Protein AF-A0A37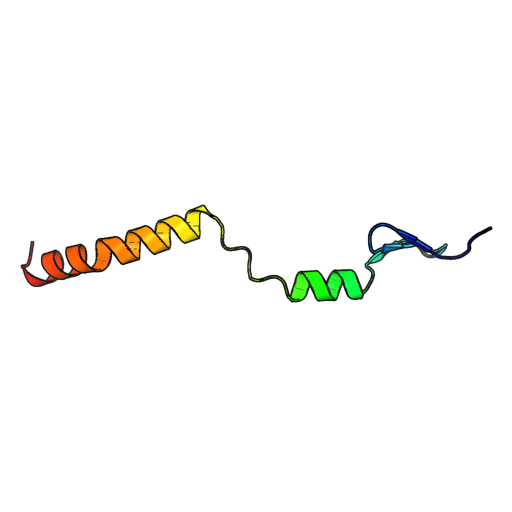1HMA6-F1 (afdb_monomer_lite)

pLDDT: mean 86.2, std 7.31, range [59.44, 94.38]

Sequence (60 aa):
MVNECIMLGHRVSQRGIKMDPTKVEVITKLPLLVSVRVKICQKLVQIAKPIINILAKEGI

Structure (mmCIF, N/CA/C/O backbone):
data_AF-A0A371HMA6-F1
#
_entry.id   AF-A0A371HMA6-F1
#
loop_
_atom_site.group_PDB
_atom_site.id
_atom_site.type_symbol
_atom_site.label_atom_id
_atom_site.label_alt_id
_atom_site.label_comp_id
_atom_site.label_asym_id
_atom_site.label_entity_id
_atom_site.label_seq_id
_atom_site.pdbx_PDB_ins_code
_atom_site.Cartn_x
_atom_site.Cartn_y
_atom_site.Cartn_z
_atom_site.occupancy
_atom_site.B_iso_or_equiv
_atom_site.auth_seq_id
_atom_site.auth_comp_id
_atom_site.auth_asym_id
_atom_site.auth_atom_id
_atom_site.pdbx_PDB_model_num
ATOM 1 N N . MET A 1 1 ? -25.665 2.760 24.286 1.00 73.62 1 MET A N 1
ATOM 2 C CA . MET A 1 1 ? -24.661 3.508 23.496 1.00 73.62 1 MET A CA 1
ATOM 3 C C . MET A 1 1 ? -23.529 2.544 23.160 1.00 73.62 1 MET A C 1
ATOM 5 O O . MET A 1 1 ? -23.191 1.744 24.020 1.00 73.62 1 MET A O 1
ATOM 9 N N . VAL A 1 2 ? -23.015 2.531 21.928 1.00 71.31 2 VAL A N 1
ATOM 10 C CA . VAL A 1 2 ? -21.925 1.619 21.532 1.00 71.31 2 VAL A CA 1
ATOM 11 C C . VAL A 1 2 ? -20.595 2.175 22.050 1.00 71.31 2 VAL A C 1
ATOM 13 O O . VAL A 1 2 ? -20.300 3.346 21.828 1.00 71.31 2 VAL A O 1
ATOM 16 N N . ASN A 1 3 ? -19.810 1.349 22.746 1.00 87.44 3 ASN A N 1
ATOM 17 C CA . ASN A 1 3 ? -18.537 1.765 23.355 1.00 87.44 3 ASN A CA 1
ATOM 18 C C . ASN A 1 3 ? -17.341 1.637 22.398 1.00 87.44 3 ASN A C 1
ATOM 20 O O . ASN A 1 3 ? -16.321 2.302 22.593 1.00 87.44 3 ASN A O 1
ATOM 24 N N . GLU A 1 4 ? -17.465 0.781 21.382 1.00 92.31 4 GLU A N 1
ATOM 25 C CA . GLU A 1 4 ? -16.439 0.525 20.379 1.00 92.31 4 GLU A CA 1
ATOM 26 C C . GLU A 1 4 ? -17.051 -0.041 19.092 1.00 92.31 4 GLU A C 1
ATOM 28 O O . GLU A 1 4 ? -17.964 -0.865 19.153 1.00 92.31 4 GLU A O 1
ATOM 33 N N . CYS A 1 5 ? -16.552 0.388 17.930 1.00 91.81 5 CYS A N 1
ATOM 34 C CA . CYS A 1 5 ? -16.984 -0.128 16.631 1.00 91.81 5 CYS A CA 1
ATOM 35 C C . CYS A 1 5 ? -15.849 -0.163 15.595 1.00 91.81 5 CYS A C 1
ATOM 37 O O . CYS A 1 5 ? -14.816 0.490 15.752 1.00 91.81 5 CYS A O 1
ATOM 39 N N . ILE A 1 6 ? -16.055 -0.929 14.519 1.00 92.19 6 ILE A N 1
ATOM 40 C CA . ILE A 1 6 ? -15.194 -0.931 13.330 1.00 92.19 6 ILE A CA 1
ATOM 41 C C . ILE A 1 6 ? -15.886 -0.106 12.237 1.00 92.19 6 ILE A C 1
ATOM 43 O O . ILE A 1 6 ? -16.978 -0.457 11.796 1.00 92.19 6 ILE A O 1
ATOM 47 N N . MET A 1 7 ? -15.247 0.971 11.773 1.00 89.31 7 MET A N 1
ATOM 48 C CA . MET A 1 7 ? -15.711 1.792 10.647 1.00 89.31 7 MET A CA 1
ATOM 49 C C . MET A 1 7 ? -14.590 1.984 9.628 1.00 89.31 7 MET A C 1
ATOM 51 O O . MET A 1 7 ? -13.497 2.410 9.986 1.00 89.31 7 MET A O 1
ATOM 55 N N . LEU A 1 8 ? -14.849 1.678 8.351 1.00 88.56 8 LEU A N 1
ATOM 56 C CA . LEU A 1 8 ? -13.883 1.840 7.246 1.00 88.56 8 LEU A CA 1
ATOM 57 C C . LEU A 1 8 ? -12.507 1.171 7.501 1.00 88.56 8 LEU A C 1
ATOM 59 O O . LEU A 1 8 ? -11.466 1.638 7.020 1.00 88.56 8 LEU A O 1
ATOM 63 N N . GLY A 1 9 ? -12.493 0.085 8.285 1.00 86.38 9 GLY A N 1
ATOM 64 C CA . GLY A 1 9 ? -11.266 -0.592 8.722 1.00 86.38 9 GLY A CA 1
ATOM 65 C C . GLY A 1 9 ? -10.468 0.193 9.771 1.00 86.38 9 GLY A C 1
ATOM 66 O O . GLY A 1 9 ? -9.238 0.150 9.788 1.00 86.38 9 GLY A O 1
ATOM 67 N N . HIS A 1 10 ? -11.159 0.945 10.625 1.00 90.75 10 HIS A N 1
ATOM 68 C CA . HIS A 1 10 ? -10.606 1.580 11.813 1.00 90.75 10 HIS A CA 1
ATOM 69 C C . HIS A 1 10 ? -11.416 1.185 13.044 1.00 90.75 10 HIS A C 1
ATOM 71 O O . HIS A 1 10 ? -12.646 1.206 13.019 1.00 90.75 10 HIS A O 1
ATOM 77 N N . ARG A 1 11 ? -10.716 0.864 14.132 1.00 92.69 11 ARG A N 1
ATOM 78 C CA . ARG A 1 11 ? -11.295 0.632 15.453 1.00 92.69 11 ARG A CA 1
ATOM 79 C C . ARG A 1 11 ? -11.505 1.980 16.134 1.00 92.69 11 ARG A C 1
ATOM 81 O O . ARG A 1 11 ? -10.538 2.666 16.471 1.00 92.69 11 ARG A O 1
ATOM 88 N N . VAL A 1 12 ? -12.764 2.367 16.293 1.00 93.94 12 VAL A N 1
ATOM 89 C CA . VAL A 1 12 ? -13.191 3.624 16.911 1.00 93.94 12 VAL A CA 1
ATOM 90 C C . VAL A 1 12 ? -13.603 3.339 18.348 1.00 93.94 12 VAL A C 1
ATOM 92 O O . VAL A 1 12 ? -14.484 2.521 18.597 1.00 93.94 12 VAL A O 1
ATOM 95 N N . SER A 1 13 ? -12.958 4.017 19.294 1.00 94.38 13 SER A N 1
ATOM 96 C CA . SER A 1 13 ? -13.210 3.879 20.730 1.00 94.38 13 SER A CA 1
ATOM 97 C C . SER A 1 13 ? -13.134 5.243 21.419 1.00 94.38 13 SER A C 1
ATOM 99 O O . SER A 1 13 ? -12.620 6.205 20.847 1.00 94.38 13 SER A O 1
ATOM 101 N N . GLN A 1 14 ? -13.538 5.320 22.689 1.00 93.31 14 GLN A N 1
ATOM 102 C CA . GLN A 1 14 ? -13.356 6.536 23.498 1.00 93.31 14 GLN A CA 1
ATOM 103 C C . GLN A 1 14 ? -11.882 6.955 23.657 1.00 93.31 14 GLN A C 1
ATOM 105 O O . GLN A 1 14 ? -11.598 8.117 23.921 1.00 93.31 14 GLN A O 1
ATOM 110 N N . ARG A 1 15 ? -10.929 6.028 23.478 1.00 92.62 15 ARG A N 1
ATOM 111 C CA . ARG A 1 15 ? -9.482 6.312 23.540 1.00 92.62 15 ARG A CA 1
ATOM 112 C C . ARG A 1 15 ? -8.931 6.880 22.228 1.00 92.62 15 ARG A C 1
ATOM 114 O O . ARG A 1 15 ? -7.742 7.176 22.155 1.00 92.62 15 ARG A O 1
ATOM 121 N N . GLY A 1 16 ? -9.762 6.967 21.189 1.00 91.94 16 GLY A N 1
ATOM 122 C CA . GLY A 1 16 ? -9.397 7.419 19.851 1.00 91.94 16 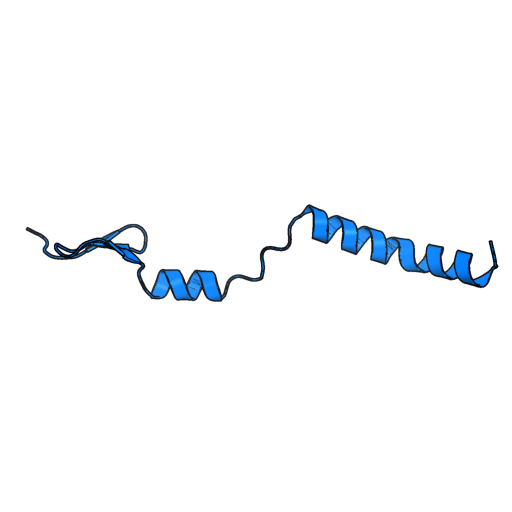GLY A CA 1
ATOM 123 C C . GLY A 1 16 ? -9.603 6.360 18.766 1.00 91.94 16 GLY A C 1
ATOM 124 O O . GLY A 1 16 ? -10.175 5.288 18.994 1.00 91.94 16 GLY A O 1
ATOM 125 N N . ILE A 1 17 ? -9.123 6.697 17.567 1.00 93.88 17 ILE A N 1
ATOM 126 C CA . ILE A 1 17 ? -9.236 5.898 16.345 1.00 93.88 17 ILE A CA 1
ATOM 127 C C . ILE A 1 17 ? -7.909 5.175 16.110 1.00 93.88 17 ILE A C 1
ATOM 129 O O . ILE A 1 17 ? -6.862 5.811 15.996 1.00 93.88 17 ILE A O 1
ATOM 133 N N . LYS A 1 18 ? -7.943 3.846 16.015 1.00 92.50 18 LYS A N 1
ATOM 134 C CA . LYS A 1 18 ? -6.783 3.027 15.640 1.00 92.50 18 LYS A CA 1
ATOM 135 C C . LYS A 1 18 ? -7.036 2.335 14.310 1.00 92.50 18 LYS A C 1
ATOM 137 O O . LYS A 1 18 ? -8.164 1.962 14.002 1.00 92.50 18 LYS A O 1
ATOM 142 N N . MET A 1 19 ? -5.991 2.178 13.504 1.00 90.31 19 MET A N 1
ATOM 143 C CA . MET A 1 19 ? -6.082 1.402 12.270 1.00 90.31 19 MET A CA 1
ATOM 144 C C . MET A 1 19 ? -6.319 -0.065 12.612 1.00 90.31 19 MET A C 1
ATOM 146 O O . MET A 1 19 ? -5.666 -0.605 13.505 1.00 90.31 19 MET A O 1
ATOM 150 N N . ASP A 1 20 ? -7.286 -0.679 11.939 1.00 89.19 20 ASP A N 1
ATOM 151 C CA . ASP A 1 20 ? -7.568 -2.091 12.133 1.00 89.19 20 ASP A CA 1
ATOM 152 C C . ASP A 1 20 ? -6.398 -2.939 11.591 1.00 89.19 20 ASP A C 1
ATOM 154 O O . ASP A 1 20 ? -5.909 -2.665 10.486 1.00 89.19 20 ASP A O 1
ATOM 158 N N . PRO A 1 21 ? -5.911 -3.942 12.343 1.00 87.75 21 PRO A N 1
ATOM 159 C CA . PRO A 1 21 ? -4.776 -4.758 11.923 1.00 87.75 21 PRO A CA 1
ATOM 160 C C . PRO A 1 21 ? -5.027 -5.506 10.608 1.00 87.75 21 PRO A C 1
ATOM 162 O O . PRO A 1 21 ? -4.088 -5.656 9.826 1.00 87.75 21 PRO A O 1
ATOM 165 N N . THR A 1 22 ? -6.270 -5.892 10.293 1.00 87.94 22 THR A N 1
ATOM 166 C CA . THR A 1 22 ? -6.599 -6.518 9.004 1.00 87.94 22 THR A CA 1
ATOM 167 C C . THR A 1 22 ? -6.368 -5.546 7.851 1.00 87.94 22 THR A C 1
ATOM 169 O O . THR A 1 22 ? -5.836 -5.929 6.810 1.00 87.94 22 THR A O 1
ATOM 172 N N . LYS A 1 23 ? -6.678 -4.256 8.034 1.00 86.31 23 LYS A N 1
ATOM 173 C CA . LYS A 1 23 ? -6.389 -3.226 7.025 1.00 86.31 23 LYS A CA 1
ATOM 174 C C . LYS A 1 23 ? -4.884 -3.072 6.788 1.00 86.31 23 LYS A C 1
ATOM 176 O O . LYS A 1 23 ? -4.467 -2.906 5.644 1.00 86.31 23 LYS A O 1
ATOM 181 N N . VAL A 1 24 ? -4.071 -3.147 7.845 1.00 88.62 24 VAL A N 1
ATOM 182 C CA . VAL A 1 24 ? -2.602 -3.107 7.730 1.00 88.62 24 VAL A CA 1
ATOM 183 C C . VAL A 1 24 ? -2.098 -4.315 6.946 1.00 88.62 24 VAL A C 1
ATOM 185 O O . VAL A 1 24 ? -1.348 -4.147 5.991 1.00 88.62 24 VAL A O 1
ATOM 188 N N . GLU A 1 25 ? -2.549 -5.519 7.295 1.00 90.25 25 GLU A N 1
ATOM 189 C CA . GLU A 1 25 ? -2.129 -6.757 6.636 1.00 90.25 25 GLU A CA 1
ATOM 190 C C . GLU A 1 25 ? -2.416 -6.749 5.127 1.00 90.25 25 GLU A C 1
ATOM 192 O O . GLU A 1 25 ? -1.564 -7.149 4.330 1.00 90.25 25 GLU A O 1
ATOM 197 N N . VAL A 1 26 ? -3.585 -6.240 4.725 1.00 89.38 26 VAL A N 1
ATOM 198 C CA . VAL A 1 26 ? -3.962 -6.109 3.311 1.00 89.38 26 VAL A CA 1
ATOM 199 C C . VAL A 1 26 ? -3.005 -5.177 2.570 1.00 89.38 26 VAL A C 1
ATOM 201 O O . VAL A 1 26 ? -2.518 -5.547 1.505 1.00 89.38 26 VAL A O 1
ATOM 204 N N . ILE A 1 27 ? -2.693 -4.001 3.129 1.00 89.94 27 ILE A N 1
ATOM 205 C CA . ILE A 1 27 ? -1.779 -3.040 2.492 1.00 89.94 27 ILE A CA 1
ATOM 206 C C . ILE A 1 27 ? -0.360 -3.604 2.391 1.00 89.94 27 ILE A C 1
ATOM 208 O O . ILE A 1 27 ? 0.277 -3.448 1.353 1.00 89.94 27 ILE A O 1
ATOM 212 N N . THR A 1 28 ? 0.124 -4.305 3.417 1.00 89.50 28 THR A N 1
ATOM 213 C CA . THR A 1 28 ? 1.471 -4.900 3.415 1.00 89.50 28 THR A CA 1
ATOM 214 C C . THR A 1 28 ? 1.624 -5.999 2.361 1.00 89.50 28 THR A C 1
ATOM 216 O O . THR A 1 28 ? 2.715 -6.206 1.837 1.00 89.50 28 THR A O 1
ATOM 219 N N . LYS A 1 29 ? 0.533 -6.698 2.026 1.00 90.75 29 LYS A N 1
ATOM 220 C CA . LYS A 1 29 ? 0.502 -7.728 0.977 1.00 90.75 29 LYS A CA 1
ATOM 221 C C . LYS A 1 29 ? 0.297 -7.162 -0.430 1.00 90.75 29 LYS A C 1
ATOM 223 O O . LYS A 1 29 ? 0.402 -7.922 -1.395 1.00 90.75 29 LYS A O 1
ATOM 228 N N . LEU A 1 30 ? -0.005 -5.868 -0.578 1.00 86.94 30 LEU A 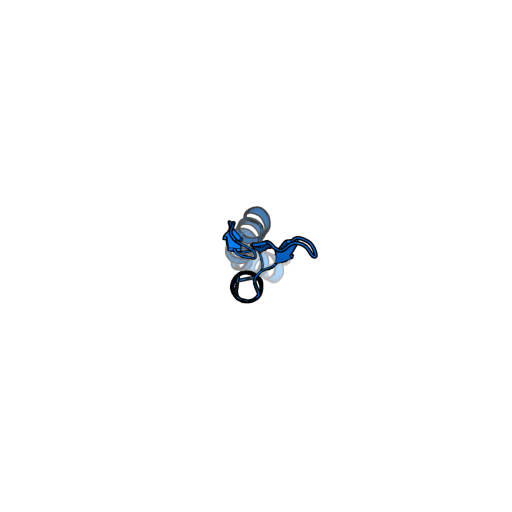N 1
ATOM 229 C CA . LEU A 1 30 ? -0.123 -5.275 -1.905 1.00 86.94 30 LEU A CA 1
ATOM 230 C C . LEU A 1 30 ? 1.244 -5.295 -2.600 1.00 86.94 30 LEU A C 1
ATOM 232 O O . LEU A 1 30 ? 2.259 -4.956 -1.987 1.00 86.94 30 LEU A O 1
ATOM 236 N N . PRO A 1 31 ? 1.293 -5.664 -3.892 1.00 84.62 31 PRO A N 1
ATOM 237 C CA . PRO A 1 31 ? 2.525 -5.556 -4.653 1.00 84.62 31 PRO A CA 1
ATOM 238 C C . PRO A 1 31 ? 2.985 -4.098 -4.648 1.00 84.62 31 PRO A C 1
ATOM 240 O O . PRO A 1 31 ? 2.153 -3.184 -4.667 1.00 84.62 31 PRO A O 1
ATOM 243 N N . LEU A 1 32 ? 4.306 -3.879 -4.658 1.00 80.69 32 LEU A N 1
ATOM 244 C CA . LEU A 1 32 ? 4.844 -2.528 -4.774 1.00 80.69 32 LEU A CA 1
ATOM 245 C C . LEU A 1 32 ? 4.158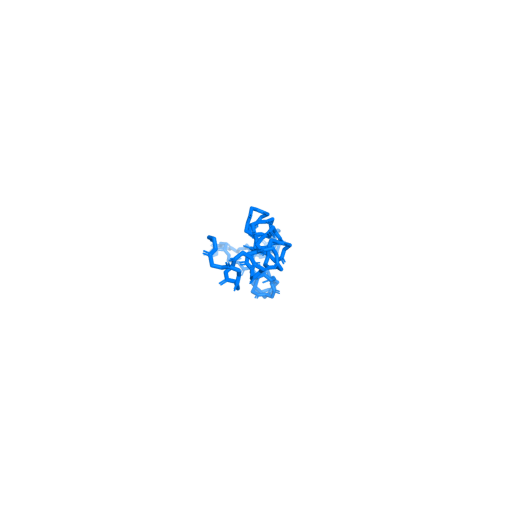 -1.816 -5.937 1.00 80.69 32 LEU A C 1
ATOM 247 O O . LEU A 1 32 ? 4.069 -2.346 -7.050 1.00 80.69 32 LEU A O 1
ATOM 251 N N . LEU A 1 33 ? 3.673 -0.610 -5.656 1.00 73.19 33 LEU A N 1
ATOM 252 C CA . LEU A 1 33 ? 3.027 0.243 -6.636 1.00 73.19 33 LEU A CA 1
ATOM 253 C C . LEU A 1 33 ? 4.043 0.592 -7.725 1.00 73.19 33 LEU A C 1
ATOM 255 O O . LEU A 1 33 ? 4.796 1.558 -7.6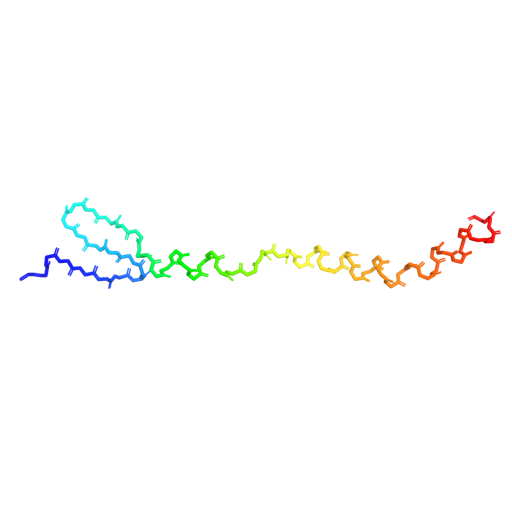28 1.00 73.19 33 LEU A O 1
ATOM 259 N N . VAL A 1 34 ? 4.076 -0.210 -8.785 1.00 76.81 34 VAL A N 1
ATOM 260 C CA . VAL A 1 34 ? 4.872 0.104 -9.966 1.00 76.81 34 VAL A CA 1
ATOM 261 C C . VAL A 1 34 ? 4.088 1.141 -10.752 1.00 76.81 34 VAL A C 1
ATOM 263 O O . VAL A 1 34 ? 3.048 0.830 -11.341 1.00 76.81 34 VAL A O 1
ATOM 266 N N . SER A 1 35 ? 4.578 2.382 -10.736 1.00 77.81 35 SER A N 1
ATOM 267 C CA . SER A 1 35 ? 4.017 3.470 -11.534 1.00 77.81 35 SER A CA 1
ATOM 268 C C . SER A 1 35 ? 3.835 3.018 -12.984 1.00 77.81 35 SER A C 1
ATOM 270 O O . SER A 1 35 ? 4.722 2.387 -13.566 1.00 77.81 35 SER A O 1
ATOM 272 N N . VAL A 1 36 ? 2.693 3.364 -13.584 1.00 78.62 36 VAL A N 1
ATOM 273 C CA . VAL A 1 36 ? 2.369 3.026 -14.981 1.00 78.62 36 VAL A CA 1
ATOM 274 C C . VAL A 1 36 ? 3.484 3.486 -15.925 1.00 78.62 36 VAL A C 1
ATOM 276 O O . VAL A 1 36 ? 3.853 2.761 -16.847 1.00 78.62 36 VAL A O 1
ATOM 279 N N . ARG A 1 37 ? 4.103 4.638 -15.626 1.00 73.25 37 ARG A N 1
ATOM 280 C CA . ARG A 1 37 ? 5.255 5.158 -16.374 1.00 73.25 37 ARG A CA 1
ATOM 281 C C . ARG A 1 37 ? 6.455 4.214 -16.322 1.00 73.25 37 ARG A C 1
ATOM 283 O O . ARG A 1 37 ? 7.055 3.943 -17.352 1.00 73.25 37 ARG A O 1
ATOM 290 N N . VAL A 1 38 ? 6.767 3.658 -15.150 1.00 78.50 38 VAL A N 1
ATOM 291 C CA . VAL A 1 38 ? 7.894 2.726 -14.976 1.00 78.50 38 VAL A CA 1
ATOM 292 C C . VAL A 1 38 ? 7.650 1.428 -15.746 1.00 78.50 38 VAL A C 1
ATOM 294 O O . VAL A 1 38 ? 8.562 0.946 -16.413 1.00 78.50 38 VAL A O 1
ATOM 297 N N . LYS A 1 39 ? 6.418 0.897 -15.728 1.00 83.00 39 LYS A N 1
ATOM 298 C CA . LYS A 1 39 ? 6.058 -0.301 -16.509 1.00 83.00 39 LYS A CA 1
ATOM 299 C C . LYS A 1 39 ? 6.218 -0.078 -18.013 1.00 83.00 39 LYS A C 1
ATOM 301 O O . LYS A 1 39 ? 6.763 -0.938 -18.701 1.00 83.00 39 LYS A O 1
ATOM 306 N N . ILE A 1 40 ? 5.761 1.071 -18.515 1.00 86.00 40 ILE A N 1
ATOM 307 C CA . ILE A 1 40 ? 5.893 1.438 -19.930 1.00 86.00 40 ILE A CA 1
ATOM 308 C C . ILE A 1 40 ? 7.367 1.586 -20.302 1.00 86.00 40 ILE A C 1
ATOM 310 O O . ILE A 1 40 ? 7.805 0.948 -21.254 1.00 86.00 40 ILE A O 1
ATOM 314 N N . CYS A 1 41 ? 8.150 2.340 -19.524 1.00 76.62 41 CYS A N 1
ATOM 315 C CA . CYS A 1 41 ? 9.577 2.520 -19.791 1.00 76.62 41 CYS A CA 1
ATOM 316 C C . CYS A 1 41 ? 10.331 1.186 -19.775 1.00 76.62 41 CYS A C 1
ATOM 318 O O . CYS A 1 41 ? 11.083 0.911 -20.703 1.00 76.62 41 CYS A O 1
ATOM 320 N N . GLN A 1 42 ? 10.091 0.318 -18.783 1.00 84.31 42 GLN A N 1
ATOM 321 C CA . GLN A 1 42 ? 10.690 -1.019 -18.767 1.00 84.31 42 GLN A CA 1
ATOM 322 C C . GLN A 1 42 ? 10.322 -1.804 -20.020 1.00 84.31 42 GLN A C 1
ATOM 324 O O . GLN A 1 42 ? 11.202 -2.377 -20.653 1.00 84.31 42 GLN A O 1
ATOM 329 N N . LYS A 1 43 ? 9.046 -1.815 -20.411 1.00 87.81 43 LYS A N 1
ATOM 330 C CA . LYS A 1 43 ? 8.610 -2.567 -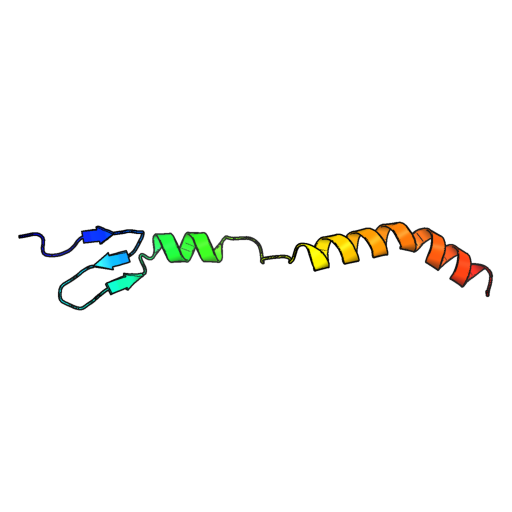21.587 1.00 87.81 43 LYS A CA 1
ATOM 331 C C . LYS A 1 43 ? 9.235 -2.033 -22.877 1.00 87.81 43 LYS A C 1
ATOM 333 O O . LYS A 1 43 ? 9.706 -2.835 -23.675 1.00 87.81 43 LYS A O 1
ATOM 338 N N . LEU A 1 44 ? 9.315 -0.713 -23.045 1.00 88.38 44 LEU A N 1
ATOM 339 C CA . LEU A 1 44 ? 9.983 -0.082 -24.189 1.00 88.38 44 LEU A CA 1
ATOM 340 C C . LEU A 1 44 ? 11.476 -0.423 -24.237 1.00 88.38 44 LEU A C 1
ATOM 342 O O . LEU A 1 44 ? 11.981 -0.788 -25.293 1.00 88.38 44 LEU A O 1
ATOM 346 N N . VAL A 1 45 ? 12.165 -0.399 -23.093 1.00 87.19 45 VAL A N 1
ATOM 347 C CA . VAL A 1 45 ? 13.579 -0.797 -23.002 1.00 87.19 45 VAL A CA 1
ATOM 348 C C . VAL A 1 45 ? 13.770 -2.270 -23.383 1.00 87.19 45 VAL A C 1
ATOM 350 O O . VAL A 1 45 ? 14.714 -2.597 -24.098 1.00 87.19 45 VAL A O 1
ATOM 353 N N . GLN A 1 46 ? 12.877 -3.171 -22.957 1.00 89.19 46 GLN A N 1
ATOM 354 C CA . GLN A 1 46 ? 12.956 -4.585 -23.351 1.00 89.19 46 GLN A CA 1
ATOM 355 C C . GLN A 1 46 ? 12.675 -4.794 -24.846 1.00 89.19 46 GLN A C 1
ATOM 357 O O . GLN A 1 46 ? 13.309 -5.645 -25.460 1.00 89.19 46 GLN A O 1
ATOM 362 N N . ILE A 1 47 ? 11.764 -4.015 -25.437 1.00 91.31 47 ILE A N 1
ATOM 363 C CA . ILE A 1 47 ? 11.476 -4.060 -26.880 1.00 91.31 47 ILE A CA 1
ATOM 364 C C . ILE A 1 47 ? 12.664 -3.532 -27.692 1.00 91.31 47 ILE A C 1
ATOM 366 O O . ILE A 1 47 ? 12.983 -4.087 -28.737 1.00 91.31 47 ILE A O 1
ATOM 370 N N . ALA A 1 48 ? 13.339 -2.488 -27.208 1.00 91.69 48 ALA A N 1
ATOM 371 C CA . ALA A 1 48 ? 14.476 -1.879 -27.894 1.00 91.69 48 ALA A CA 1
ATOM 372 C C . ALA A 1 48 ? 15.788 -2.670 -27.734 1.00 91.69 48 ALA A C 1
ATOM 374 O O . ALA A 1 48 ? 16.694 -2.512 -28.548 1.00 91.69 48 ALA A O 1
ATOM 375 N N . LYS A 1 49 ? 15.907 -3.541 -26.721 1.00 92.88 49 LYS A N 1
ATOM 376 C CA . LYS A 1 49 ? 17.127 -4.318 -26.418 1.00 92.88 49 LYS A CA 1
ATOM 377 C C . LYS A 1 49 ? 17.748 -5.056 -27.610 1.00 92.88 49 LYS A C 1
ATOM 379 O O . LYS A 1 49 ? 18.963 -4.967 -27.761 1.00 92.88 49 LYS A O 1
ATOM 384 N N . PRO A 1 50 ? 16.984 -5.781 -28.449 1.00 91.69 50 PRO A N 1
ATOM 385 C CA . PRO A 1 50 ? 17.545 -6.457 -29.614 1.00 91.69 50 PRO A CA 1
ATOM 386 C C . PRO A 1 50 ? 18.183 -5.471 -30.595 1.00 91.69 50 PRO A C 1
ATOM 388 O O . PRO A 1 50 ? 19.298 -5.704 -31.043 1.00 91.69 50 PRO A O 1
ATOM 391 N N . ILE A 1 51 ? 17.512 -4.346 -30.863 1.00 91.00 51 ILE A N 1
ATOM 392 C CA . ILE A 1 51 ? 18.006 -3.295 -31.763 1.00 91.00 51 ILE A CA 1
ATOM 393 C C . ILE A 1 51 ? 19.274 -2.663 -31.184 1.00 91.00 51 ILE A C 1
ATOM 395 O O . ILE A 1 51 ? 20.278 -2.578 -31.878 1.00 91.00 51 ILE A O 1
ATOM 399 N N . ILE A 1 52 ? 19.267 -2.302 -29.898 1.00 88.44 52 ILE A N 1
ATOM 400 C CA . ILE A 1 52 ? 20.439 -1.735 -29.211 1.00 88.44 52 ILE A CA 1
ATOM 401 C C . ILE A 1 52 ? 21.632 -2.700 -29.274 1.00 88.44 52 ILE A C 1
ATOM 403 O O . ILE A 1 52 ? 22.750 -2.273 -29.535 1.00 88.44 52 ILE A O 1
ATOM 407 N N . ASN A 1 53 ? 21.403 -4.002 -29.084 1.00 89.56 53 ASN A N 1
ATOM 408 C CA . ASN A 1 53 ? 22.462 -5.008 -29.163 1.00 89.56 53 ASN A CA 1
ATOM 409 C C . ASN A 1 53 ? 23.002 -5.212 -30.585 1.00 89.56 53 ASN A C 1
ATOM 411 O O . ASN A 1 53 ? 24.176 -5.540 -30.729 1.00 89.56 53 ASN A O 1
ATOM 415 N N . ILE A 1 54 ? 22.164 -5.065 -31.617 1.00 91.56 54 ILE A N 1
ATOM 416 C CA . ILE A 1 54 ? 22.604 -5.111 -33.020 1.00 91.56 54 ILE A CA 1
ATOM 417 C C . ILE A 1 54 ? 23.481 -3.892 -33.313 1.00 91.56 54 ILE A C 1
ATOM 419 O O . ILE A 1 54 ? 24.609 -4.060 -33.763 1.00 91.56 54 ILE A O 1
ATOM 423 N N . LEU A 1 55 ? 23.016 -2.694 -32.949 1.00 85.62 55 LEU A N 1
ATOM 424 C CA . LEU A 1 55 ? 23.772 -1.449 -33.122 1.00 85.62 55 LEU A CA 1
ATOM 425 C C . LEU A 1 55 ? 25.125 -1.505 -32.391 1.00 85.62 55 LEU A C 1
ATOM 427 O O . LEU A 1 55 ? 26.164 -1.225 -32.978 1.00 85.62 55 LEU A O 1
ATOM 431 N N . ALA A 1 56 ? 25.135 -1.995 -31.147 1.00 85.38 56 ALA A N 1
ATOM 432 C CA . ALA A 1 56 ? 26.357 -2.154 -30.361 1.00 85.38 56 ALA A CA 1
ATOM 433 C C . ALA A 1 56 ? 27.330 -3.214 -30.916 1.00 85.38 56 ALA A C 1
ATOM 435 O O . ALA A 1 56 ? 28.525 -3.142 -30.640 1.00 85.38 56 ALA A O 1
ATOM 436 N N . LYS A 1 57 ? 26.843 -4.214 -31.668 1.00 85.94 57 LYS A N 1
ATOM 437 C CA . LYS A 1 57 ? 27.688 -5.232 -32.315 1.00 85.94 57 LYS A CA 1
ATOM 438 C C . LYS A 1 57 ? 28.275 -4.762 -33.641 1.00 85.94 57 LYS A C 1
ATOM 440 O O . LYS A 1 57 ? 29.374 -5.191 -33.977 1.00 85.94 57 LYS A O 1
ATOM 445 N N . GLU A 1 58 ? 27.554 -3.926 -34.382 1.00 81.44 58 GLU A N 1
ATOM 446 C CA . GLU A 1 58 ? 27.993 -3.422 -35.690 1.00 81.44 58 GLU A CA 1
ATOM 447 C C . GLU A 1 58 ? 28.876 -2.167 -35.601 1.00 81.44 58 GLU A C 1
ATOM 449 O O . GLU A 1 58 ? 29.408 -1.724 -36.614 1.00 81.44 58 GLU A O 1
ATOM 454 N N . GLY A 1 59 ? 29.115 -1.642 -34.392 1.00 64.44 59 GLY A N 1
ATOM 455 C CA . GLY A 1 59 ? 30.075 -0.558 -34.163 1.00 64.44 59 GLY A CA 1
ATOM 456 C C . GLY A 1 59 ? 29.644 0.791 -34.748 1.00 64.44 59 GLY A C 1
ATOM 457 O O . GLY A 1 59 ? 30.508 1.578 -35.134 1.00 64.44 59 GLY A O 1
ATOM 458 N N . ILE A 1 60 ? 28.331 1.036 -34.819 1.00 59.44 60 ILE A N 1
ATOM 459 C CA . ILE A 1 60 ? 27.725 2.338 -35.144 1.00 59.44 60 ILE A CA 1
ATOM 460 C C . ILE A 1 60 ? 27.354 3.055 -33.845 1.00 59.44 60 ILE A C 1
ATOM 462 O O . ILE A 1 60 ? 26.741 2.402 -32.968 1.00 59.44 60 ILE A O 1
#

Secondary structure (DSSP, 8-state):
--SEEEETTEEEETTEEEE-HHHHHHHHTSPP---HHHHHHHHHHHHHHHHHHHHHHHT-

Radius of gyration: 24.49 Å; chains: 1; bounding box: 55×15×59 Å

Organism: Mucuna pruriens (NCBI:txid157652)

Foldseek 3Di:
DDQWDADPQWIQHPVGIHHHVVVVVVVVPDDPPCPPVNVVVVVVCVVCVVVVVVCVVVVD